Protein AF-A0A2H6N9U0-F1 (afdb_monomer_lite)

pLDDT: mean 82.82, std 7.16, range [56.62, 90.56]

Sequence (110 aa):
ALSTVTHALVTSRLDCCNALYMGLPLKSVRRLQLVQNAAPRAIMGVPRYTHVSPILRELHWLPVGLQTQFKVLVVTFKALHGLGSGYLQDRILPHSSQRPVRSHRLGLLQ

Secondary structure (DSSP, 8-state):
-HHHHHIIIIIHHHHHHTTTTTT--HHHHHHHHHHHHHHHHHHHT--TTS-HHHHHHHTTPPPHHHHHHHHHHHHHHHHHTT-S-HHHHHH------SSPPHHHHTT---

Radius of gyration: 19.27 Å; chains: 1; bounding box: 48×31×42 Å

Structure (mmCIF, N/CA/C/O backbone):
data_AF-A0A2H6N9U0-F1
#
_entry.id   AF-A0A2H6N9U0-F1
#
loop_
_atom_site.group_PDB
_atom_site.id
_atom_site.type_symbol
_atom_site.label_atom_id
_atom_site.label_alt_id
_atom_site.label_comp_id
_atom_site.label_asym_id
_atom_site.label_entity_id
_atom_site.label_seq_id
_atom_site.pdbx_PDB_ins_code
_atom_site.Cartn_x
_atom_site.Cartn_y
_atom_site.Cartn_z
_atom_site.occupancy
_atom_site.B_iso_or_equiv
_atom_site.auth_seq_id
_atom_site.auth_comp_id
_atom_site.auth_asym_id
_atom_site.auth_atom_id
_atom_site.pdbx_PDB_model_num
ATOM 1 N N . ALA A 1 1 ? -13.611 -16.349 13.450 1.00 64.00 1 ALA A N 1
ATOM 2 C CA . ALA A 1 1 ? -14.681 -16.016 12.484 1.00 64.00 1 ALA A CA 1
ATOM 3 C C . ALA A 1 1 ? -14.543 -14.589 11.943 1.00 64.00 1 ALA A C 1
ATOM 5 O O . ALA A 1 1 ? -14.269 -14.434 10.761 1.00 64.00 1 ALA A O 1
ATOM 6 N N . LEU A 1 2 ? -14.655 -13.547 12.781 1.00 71.12 2 LEU A N 1
ATOM 7 C CA . LEU A 1 2 ? -14.598 -12.138 12.343 1.00 71.12 2 LEU A CA 1
ATOM 8 C C . LEU A 1 2 ? -13.293 -11.745 11.632 1.00 71.12 2 LEU A C 1
ATOM 10 O O . LEU A 1 2 ? -13.356 -11.118 10.577 1.00 71.12 2 LEU A O 1
ATOM 14 N N . SER A 1 3 ? -12.134 -12.164 12.153 1.00 72.75 3 SER A N 1
ATOM 15 C CA . SER A 1 3 ? -10.824 -11.950 11.507 1.00 72.75 3 SER A CA 1
ATOM 16 C C . SER A 1 3 ? -10.751 -12.607 10.120 1.00 72.75 3 SER A C 1
ATOM 18 O O . SER A 1 3 ? -10.395 -11.972 9.135 1.00 72.75 3 SER A O 1
ATOM 20 N N . THR A 1 4 ? -11.204 -13.855 9.996 1.00 74.56 4 THR A N 1
ATOM 21 C CA . THR A 1 4 ? -11.199 -14.602 8.730 1.00 74.56 4 THR A CA 1
ATOM 22 C C . THR A 1 4 ? -12.077 -13.938 7.665 1.00 74.56 4 THR A C 1
ATOM 24 O O . THR A 1 4 ? -11.677 -13.815 6.511 1.00 74.56 4 THR A O 1
ATOM 27 N N . VAL A 1 5 ? -13.258 -13.455 8.059 1.00 76.62 5 VAL A N 1
ATOM 28 C CA . VAL A 1 5 ? -14.211 -12.779 7.164 1.00 76.62 5 VAL A CA 1
ATOM 29 C C . VAL A 1 5 ? -13.714 -11.391 6.754 1.00 76.62 5 VAL A C 1
ATOM 31 O O . VAL A 1 5 ? -13.806 -11.023 5.584 1.00 76.62 5 VAL A O 1
ATOM 34 N N . THR A 1 6 ? -13.142 -10.624 7.685 1.00 77.50 6 THR A N 1
ATOM 35 C CA . THR A 1 6 ? -12.539 -9.316 7.371 1.00 77.50 6 THR A CA 1
ATOM 36 C C . THR A 1 6 ? -11.318 -9.463 6.473 1.00 77.50 6 THR A C 1
ATOM 38 O O . THR A 1 6 ? -11.176 -8.691 5.528 1.00 77.50 6 THR A O 1
ATOM 41 N N . HIS A 1 7 ? -10.492 -10.487 6.678 1.00 78.19 7 HIS A N 1
ATOM 42 C CA . HIS A 1 7 ? -9.412 -10.809 5.752 1.00 78.19 7 HIS A CA 1
ATOM 43 C C . HIS A 1 7 ? -9.935 -11.192 4.356 1.00 78.19 7 HIS A C 1
ATOM 45 O O . HIS A 1 7 ? -9.502 -10.632 3.348 1.00 78.19 7 HIS A O 1
ATOM 51 N N . ALA A 1 8 ? -10.924 -12.083 4.269 1.00 73.75 8 ALA A N 1
ATOM 52 C CA . ALA A 1 8 ? -11.480 -12.516 2.987 1.00 73.75 8 ALA A CA 1
ATOM 53 C C . ALA A 1 8 ? -12.177 -11.385 2.205 1.00 73.75 8 ALA A C 1
ATOM 55 O O . ALA A 1 8 ? -12.119 -11.355 0.980 1.00 73.75 8 ALA A O 1
ATOM 56 N N . LEU A 1 9 ? -12.832 -10.441 2.887 1.00 74.00 9 LEU A N 1
ATOM 57 C CA . LEU A 1 9 ? -13.603 -9.382 2.228 1.00 74.00 9 LEU A CA 1
ATOM 58 C C . LEU A 1 9 ? -12.821 -8.084 2.035 1.00 74.00 9 LEU A C 1
ATOM 60 O O . LEU A 1 9 ? -12.942 -7.453 0.986 1.00 74.00 9 LEU A O 1
ATOM 64 N N . VAL A 1 10 ? -12.050 -7.665 3.040 1.00 76.69 10 VAL A N 1
ATOM 65 C CA . VAL A 1 10 ? -11.378 -6.361 3.051 1.00 76.69 10 VAL A CA 1
ATOM 66 C C . VAL A 1 10 ? -9.945 -6.503 2.573 1.00 76.69 10 VAL A C 1
ATOM 68 O O . VAL A 1 10 ? -9.587 -5.868 1.584 1.00 76.69 10 VAL A O 1
ATOM 71 N N . THR A 1 11 ? -9.130 -7.347 3.216 1.00 77.06 11 THR A N 1
ATOM 72 C CA . THR A 1 11 ? -7.712 -7.444 2.834 1.00 77.06 11 THR A CA 1
ATOM 73 C C . THR A 1 11 ? -7.558 -8.083 1.461 1.00 77.06 11 THR A C 1
ATOM 75 O O . THR A 1 11 ? -6.885 -7.505 0.628 1.00 77.06 11 THR A O 1
ATOM 78 N N . SER A 1 12 ? -8.279 -9.166 1.148 1.00 78.94 12 SER A N 1
ATOM 79 C CA . SER A 1 12 ? -8.207 -9.811 -0.175 1.00 78.94 12 SER A CA 1
ATOM 80 C C . SER A 1 12 ? -8.556 -8.866 -1.334 1.00 78.94 12 SER A C 1
ATOM 82 O O . SER A 1 12 ? -7.840 -8.820 -2.335 1.00 78.94 12 SER A O 1
ATOM 84 N N . ARG A 1 13 ? -9.623 -8.062 -1.204 1.00 76.62 13 ARG A N 1
ATOM 85 C CA . ARG A 1 13 ? -10.024 -7.108 -2.253 1.00 76.62 13 ARG A CA 1
ATOM 86 C C . ARG A 1 13 ? -9.066 -5.930 -2.362 1.00 76.62 13 ARG A C 1
ATOM 88 O O . ARG A 1 13 ? -8.755 -5.521 -3.479 1.00 76.62 13 ARG A O 1
ATOM 95 N N . LEU A 1 14 ? -8.595 -5.407 -1.227 1.00 77.38 14 LEU A N 1
ATOM 96 C CA . LEU A 1 14 ? -7.552 -4.383 -1.224 1.00 77.38 14 LEU A CA 1
ATOM 97 C C . LEU A 1 14 ? -6.289 -4.933 -1.899 1.00 77.38 14 LEU A C 1
ATOM 99 O O . LEU A 1 14 ? -5.795 -4.339 -2.849 1.00 77.38 14 LEU A O 1
ATOM 103 N N . ASP A 1 15 ? -5.856 -6.133 -1.522 1.00 75.12 15 ASP A N 1
ATOM 104 C CA . ASP A 1 15 ? -4.674 -6.791 -2.062 1.00 75.12 15 ASP A CA 1
ATOM 105 C C . ASP A 1 15 ? -4.770 -7.096 -3.553 1.00 75.12 15 ASP A C 1
ATOM 107 O O . ASP A 1 15 ? -3.787 -6.897 -4.272 1.00 75.12 15 ASP A O 1
ATOM 111 N N . CYS A 1 16 ? -5.922 -7.547 -4.043 1.00 73.50 16 CYS A N 1
ATOM 112 C CA . CYS A 1 16 ? -6.132 -7.805 -5.466 1.00 73.50 16 CYS A CA 1
ATOM 113 C C . CYS A 1 16 ? -5.963 -6.527 -6.300 1.00 73.50 16 CYS A C 1
ATOM 115 O O . CYS A 1 16 ? -5.347 -6.547 -7.365 1.00 73.50 16 CYS A O 1
ATOM 117 N N . CYS A 1 17 ? -6.468 -5.403 -5.796 1.00 74.31 17 CYS A N 1
ATOM 118 C CA . CYS A 1 17 ? -6.464 -4.130 -6.505 1.00 74.31 17 CYS A CA 1
ATOM 119 C C . CYS A 1 17 ? -5.252 -3.246 -6.177 1.00 74.31 17 CYS A C 1
ATOM 121 O O . CYS A 1 17 ? -5.113 -2.184 -6.775 1.00 74.31 17 CYS A O 1
ATOM 123 N N . ASN A 1 18 ? -4.354 -3.667 -5.279 1.00 75.50 18 ASN A N 1
ATOM 124 C CA . ASN A 1 18 ? -3.225 -2.852 -4.815 1.00 75.50 18 ASN A CA 1
ATOM 125 C C . ASN A 1 18 ? -2.352 -2.307 -5.961 1.00 75.50 18 ASN A C 1
ATOM 127 O O . ASN A 1 18 ? -1.910 -1.169 -5.884 1.00 75.50 18 ASN A O 1
ATOM 131 N N . ALA A 1 19 ? -2.153 -3.048 -7.058 1.00 71.25 19 ALA A N 1
ATOM 132 C CA . ALA A 1 19 ? -1.446 -2.522 -8.235 1.00 71.25 19 ALA A CA 1
ATOM 133 C C . ALA A 1 19 ? -2.232 -1.417 -8.974 1.00 71.25 19 ALA A C 1
ATOM 135 O O . ALA A 1 19 ? -1.638 -0.452 -9.445 1.00 71.25 19 ALA A O 1
ATOM 136 N N . LEU A 1 20 ? -3.564 -1.519 -9.026 1.00 76.81 20 LEU A N 1
ATOM 137 C CA . LEU A 1 20 ? -4.456 -0.528 -9.647 1.00 76.81 20 LEU A CA 1
ATOM 138 C C . LEU A 1 20 ? -4.587 0.751 -8.813 1.00 76.81 20 LEU A C 1
ATOM 140 O O . LEU A 1 20 ? -4.994 1.790 -9.324 1.00 76.81 20 LEU A O 1
ATOM 144 N N . TYR A 1 21 ? -4.270 0.684 -7.520 1.00 79.44 21 TYR A N 1
ATOM 145 C CA . TYR A 1 21 ? -4.292 1.849 -6.639 1.00 79.44 21 TYR A CA 1
ATOM 146 C C . TYR A 1 21 ? -3.075 2.758 -6.808 1.00 79.44 21 TYR A C 1
ATOM 148 O O . TYR A 1 21 ? -3.075 3.887 -6.307 1.00 79.44 21 TYR A O 1
ATOM 156 N N . MET A 1 22 ? -2.052 2.298 -7.530 1.00 77.81 22 MET A N 1
ATOM 157 C CA . MET A 1 22 ? -0.892 3.115 -7.837 1.00 77.81 22 MET A CA 1
ATOM 158 C C . MET A 1 22 ? -1.306 4.298 -8.726 1.00 77.81 22 MET A C 1
ATOM 160 O O . MET A 1 22 ? -1.902 4.122 -9.783 1.00 77.81 22 MET A O 1
ATOM 164 N N . GLY A 1 23 ? -1.007 5.518 -8.276 1.00 81.25 23 GLY A N 1
ATOM 165 C CA . GLY A 1 23 ? -1.354 6.746 -9.001 1.00 81.25 23 GLY A CA 1
ATOM 166 C C . GLY A 1 23 ? -2.761 7.288 -8.728 1.00 81.25 23 GLY A C 1
ATOM 167 O O . GLY A 1 23 ? -3.134 8.308 -9.303 1.00 81.25 23 GLY A O 1
ATOM 168 N N . LEU A 1 24 ? -3.542 6.672 -7.831 1.00 85.25 24 LEU A N 1
ATOM 169 C CA . LEU A 1 24 ? -4.829 7.240 -7.429 1.00 85.25 24 LEU A CA 1
ATOM 170 C C . LEU A 1 24 ? -4.665 8.582 -6.694 1.00 85.25 24 LEU A C 1
ATOM 172 O O . LEU A 1 24 ? -3.724 8.759 -5.915 1.00 85.25 24 LEU A O 1
ATOM 176 N N . PRO A 1 25 ? -5.631 9.509 -6.841 1.00 88.19 25 PRO A N 1
ATOM 177 C CA . PRO A 1 25 ? -5.629 10.745 -6.075 1.00 88.19 25 PRO A CA 1
ATOM 178 C C . PRO A 1 25 ? -5.713 10.449 -4.572 1.00 88.19 25 PRO A C 1
ATOM 180 O O . PRO A 1 25 ? -6.432 9.544 -4.133 1.00 88.19 25 PRO A O 1
ATOM 183 N N . LEU A 1 26 ? -5.041 11.275 -3.764 1.00 86.50 26 LEU A N 1
ATOM 184 C CA . LEU A 1 26 ? -4.958 11.126 -2.302 1.00 86.50 26 LEU A CA 1
ATOM 185 C C . LEU A 1 26 ? -6.332 10.980 -1.631 1.00 86.50 26 LEU A C 1
ATOM 187 O O . LEU A 1 26 ? -6.481 10.254 -0.649 1.00 86.50 26 LEU A O 1
ATOM 191 N N . LYS A 1 27 ? -7.361 11.632 -2.184 1.00 89.25 27 LYS A N 1
ATOM 192 C C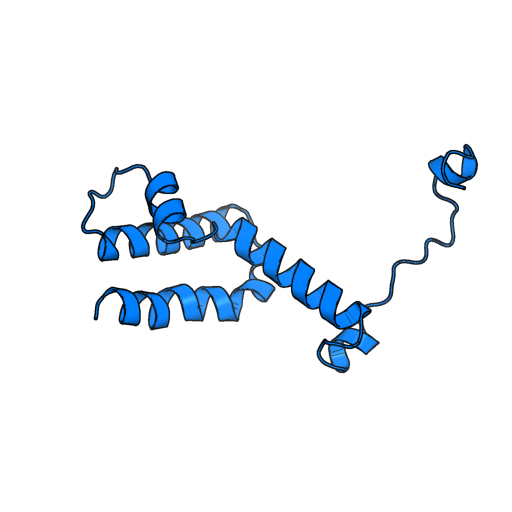A . LYS A 1 27 ? -8.746 11.520 -1.711 1.00 89.25 27 LYS A CA 1
ATOM 193 C C . LYS A 1 27 ? -9.268 10.080 -1.786 1.00 89.25 27 LYS A C 1
ATOM 195 O O . LYS A 1 27 ? -9.911 9.627 -0.843 1.00 89.25 27 LYS A O 1
ATOM 200 N N . SER A 1 28 ? -8.979 9.358 -2.867 1.00 87.62 28 SER A N 1
ATOM 201 C CA . SER A 1 28 ? -9.387 7.959 -3.043 1.00 87.62 28 SER A CA 1
ATOM 202 C C . SER A 1 28 ? -8.607 7.035 -2.113 1.00 87.62 28 SER A C 1
ATOM 204 O O . SER A 1 28 ? -9.213 6.220 -1.420 1.00 87.62 28 SER A O 1
ATOM 206 N N . VAL A 1 29 ? -7.289 7.236 -2.001 1.00 87.50 29 VAL A N 1
ATOM 207 C CA . VAL A 1 29 ? -6.436 6.480 -1.067 1.00 87.50 29 VAL A CA 1
ATOM 208 C C . VAL A 1 29 ? -6.914 6.662 0.375 1.00 87.50 29 VAL A C 1
ATOM 210 O O . VAL A 1 29 ? -7.023 5.696 1.125 1.00 87.50 29 VAL A O 1
ATOM 213 N N . ARG A 1 30 ? -7.307 7.883 0.758 1.00 89.31 30 ARG A N 1
ATOM 214 C CA . ARG A 1 30 ? -7.863 8.162 2.088 1.00 89.31 30 ARG A CA 1
ATOM 215 C C . ARG A 1 30 ? -9.165 7.401 2.348 1.00 89.31 30 ARG A C 1
ATOM 217 O O . ARG A 1 30 ? -9.365 6.931 3.464 1.00 89.31 30 ARG A O 1
ATOM 224 N N . ARG A 1 31 ? -10.041 7.244 1.347 1.00 90.19 31 ARG A N 1
ATOM 225 C CA . ARG A 1 31 ? -11.270 6.436 1.488 1.00 90.19 31 ARG A CA 1
ATOM 226 C C . ARG A 1 31 ? -10.940 4.961 1.709 1.00 90.19 31 ARG A C 1
ATOM 228 O O . ARG A 1 31 ? -11.528 4.352 2.597 1.00 90.19 31 ARG A O 1
ATOM 235 N N . LEU A 1 32 ? -9.970 4.419 0.974 1.00 89.06 32 LEU A N 1
ATOM 236 C CA . LEU A 1 32 ? -9.495 3.046 1.175 1.00 89.06 32 LEU A CA 1
ATOM 237 C C . LEU A 1 32 ? -8.882 2.867 2.569 1.00 89.06 32 LEU A C 1
ATOM 239 O O . LEU A 1 32 ? -9.192 1.897 3.254 1.00 89.06 32 LEU A O 1
ATOM 243 N N . GLN A 1 33 ? -8.100 3.843 3.038 1.00 90.06 33 GLN A N 1
ATOM 244 C CA . GLN A 1 33 ? -7.541 3.823 4.389 1.00 90.06 33 GLN A CA 1
ATOM 245 C C . GLN A 1 33 ? -8.633 3.827 5.462 1.00 90.06 33 GLN A C 1
ATOM 247 O O . GLN A 1 33 ? -8.484 3.158 6.476 1.00 90.06 33 GLN A O 1
ATOM 252 N N . LEU A 1 34 ? -9.744 4.541 5.259 1.00 90.31 34 LEU A N 1
ATOM 253 C CA . LEU A 1 34 ? -10.870 4.509 6.198 1.00 90.31 34 LEU A CA 1
ATOM 254 C C . LEU A 1 34 ? -11.518 3.122 6.273 1.00 90.31 34 LEU A C 1
ATOM 256 O O . LEU A 1 34 ? -11.812 2.660 7.374 1.00 90.31 34 LEU A O 1
ATOM 260 N N . VAL A 1 35 ? -11.702 2.456 5.129 1.00 88.75 35 VAL A N 1
ATOM 261 C CA . VAL A 1 35 ? -12.218 1.078 5.075 1.00 88.75 35 VAL A CA 1
ATOM 262 C C . VAL A 1 35 ? -11.255 0.127 5.780 1.00 88.75 35 VAL A C 1
ATOM 264 O O . VAL A 1 35 ? -11.677 -0.647 6.638 1.00 88.75 35 VAL A O 1
ATOM 267 N N . GLN A 1 36 ? -9.955 0.237 5.493 1.00 88.62 36 GLN A N 1
ATOM 268 C CA . GLN A 1 36 ? -8.947 -0.574 6.164 1.00 88.62 36 GLN A CA 1
ATOM 269 C C . GLN A 1 36 ? -8.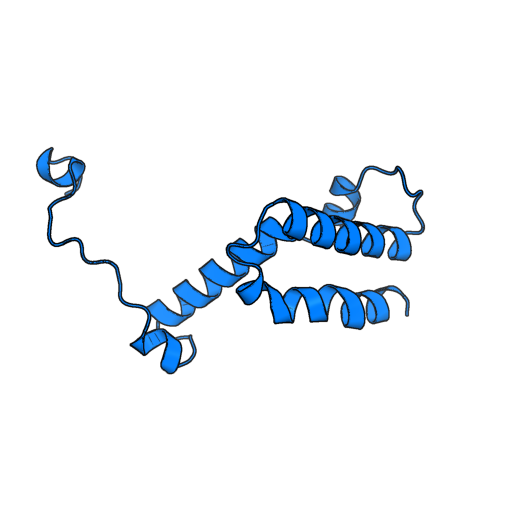925 -0.300 7.668 1.00 88.62 36 GLN A C 1
ATOM 271 O O . GLN A 1 36 ? -8.883 -1.243 8.434 1.00 88.62 36 GLN A O 1
ATOM 276 N N . ASN A 1 37 ? -9.013 0.953 8.113 1.00 89.81 37 ASN A N 1
ATOM 277 C CA . ASN A 1 37 ? -9.011 1.317 9.532 1.00 89.81 37 ASN A CA 1
ATOM 278 C C . ASN A 1 37 ? -10.236 0.790 10.292 1.00 89.81 37 ASN A C 1
ATOM 280 O O . ASN A 1 37 ? -10.168 0.602 11.505 1.00 89.81 37 ASN A O 1
ATOM 284 N N . ALA A 1 38 ? -11.364 0.578 9.611 1.00 88.81 38 ALA A N 1
ATOM 285 C CA . ALA A 1 38 ? -12.570 0.034 10.226 1.00 88.81 38 ALA A CA 1
ATOM 286 C C . ALA A 1 38 ? -12.448 -1.468 10.526 1.00 88.81 38 ALA A C 1
ATOM 288 O O . ALA A 1 38 ? -12.994 -1.929 11.526 1.00 88.81 38 ALA A O 1
ATOM 289 N N . ALA A 1 39 ? -11.707 -2.224 9.711 1.00 88.31 39 ALA A N 1
ATOM 290 C CA . ALA A 1 39 ? -11.599 -3.674 9.866 1.00 88.31 39 ALA A CA 1
ATOM 291 C C . ALA A 1 39 ? -10.891 -4.106 11.172 1.00 88.31 39 ALA A C 1
ATOM 293 O O . ALA A 1 39 ? -11.516 -4.825 11.948 1.00 88.31 39 ALA A O 1
ATOM 294 N N . PRO A 1 40 ? -9.678 -3.628 11.518 1.00 88.06 40 PRO A N 1
ATOM 295 C CA . PRO A 1 40 ? -9.026 -3.938 12.786 1.00 88.06 40 PRO A CA 1
ATOM 296 C C . PRO A 1 40 ? -9.844 -3.482 13.986 1.00 88.06 40 PRO A C 1
ATOM 298 O O . PRO A 1 40 ? -9.855 -4.151 15.011 1.00 88.06 40 PRO A O 1
ATOM 301 N N . ARG A 1 41 ? -10.576 -2.36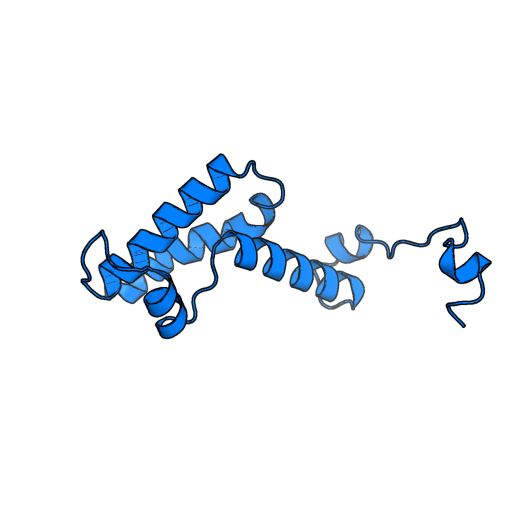7 13.857 1.00 89.62 41 ARG A N 1
ATOM 302 C CA . ARG A 1 41 ? -11.470 -1.893 14.918 1.00 89.62 41 ARG A CA 1
ATOM 303 C C . ARG A 1 41 ? -12.621 -2.858 15.167 1.00 89.62 41 ARG A C 1
ATOM 305 O O . ARG A 1 41 ? -12.935 -3.120 16.320 1.00 89.62 41 ARG A O 1
ATOM 312 N N . ALA A 1 42 ? -13.206 -3.407 14.104 1.00 87.19 42 ALA A N 1
ATOM 313 C CA . ALA A 1 42 ? -14.237 -4.431 14.208 1.00 87.19 42 ALA A CA 1
ATOM 314 C C . ALA A 1 42 ? -13.688 -5.757 14.764 1.00 87.19 42 ALA A C 1
ATOM 316 O O . ALA A 1 42 ? -14.381 -6.421 15.525 1.00 87.19 42 ALA A O 1
ATOM 317 N N . ILE A 1 43 ? -12.447 -6.125 14.421 1.00 86.69 43 ILE A N 1
ATOM 318 C CA . ILE A 1 43 ? -11.784 -7.329 14.949 1.00 86.69 43 ILE A CA 1
ATOM 319 C C . ILE A 1 43 ? -11.493 -7.184 16.450 1.00 86.69 43 ILE A C 1
ATOM 321 O O . ILE A 1 43 ? -11.774 -8.102 17.211 1.00 86.69 43 ILE A O 1
ATOM 325 N N . MET A 1 44 ? -10.949 -6.037 16.867 1.00 85.69 44 MET A N 1
ATOM 326 C CA . MET A 1 44 ? -10.522 -5.774 18.248 1.00 85.69 44 MET A CA 1
ATOM 327 C C . MET A 1 44 ? -11.647 -5.237 19.146 1.00 85.69 44 MET A C 1
ATOM 329 O O . MET A 1 44 ? -11.436 -5.047 20.339 1.00 85.69 44 MET A O 1
ATOM 333 N N . GLY A 1 45 ? -12.825 -4.941 18.588 1.00 87.94 45 GLY A N 1
ATOM 334 C CA . GLY A 1 45 ? -13.963 -4.399 19.336 1.00 87.94 45 GLY A CA 1
ATOM 335 C C . GLY A 1 45 ? -13.711 -3.018 19.955 1.00 87.94 45 GLY A C 1
ATOM 336 O O . GLY A 1 45 ? -14.307 -2.685 20.975 1.00 87.94 45 GLY A O 1
ATOM 337 N N . VAL A 1 46 ? -12.817 -2.211 19.376 1.00 88.44 46 VAL A N 1
ATOM 338 C CA . VAL A 1 46 ? -12.429 -0.914 19.955 1.00 88.44 46 VAL A CA 1
ATOM 339 C C . VAL A 1 46 ? -13.328 0.243 19.488 1.00 88.44 46 VAL A C 1
ATOM 341 O O . VAL A 1 46 ? -13.866 0.208 18.375 1.00 88.44 46 VAL A O 1
ATOM 344 N N . PRO A 1 47 ? -13.443 1.328 20.280 1.00 89.00 47 PRO A N 1
ATOM 345 C CA . PRO A 1 47 ? -14.192 2.519 19.892 1.00 89.00 47 PRO A CA 1
ATOM 346 C C . PRO A 1 47 ? -13.756 3.131 18.550 1.00 89.00 47 PRO A C 1
ATOM 348 O O . PRO A 1 47 ? -12.592 3.095 18.145 1.00 89.00 47 PRO A O 1
ATOM 351 N N . ARG A 1 48 ? -14.696 3.797 17.867 1.00 82.56 48 ARG A N 1
ATOM 352 C CA . ARG A 1 48 ? -14.465 4.435 16.556 1.00 82.56 48 ARG A CA 1
ATOM 353 C C . ARG A 1 48 ? -13.344 5.481 16.571 1.00 82.56 48 ARG A C 1
ATOM 355 O O . ARG A 1 48 ? -12.676 5.672 15.553 1.00 82.56 48 ARG A O 1
ATOM 362 N N . TYR A 1 49 ? -13.163 6.168 17.694 1.00 85.19 49 TYR A N 1
ATOM 363 C CA . TYR A 1 49 ? -12.200 7.262 17.849 1.00 85.19 49 TYR A CA 1
ATOM 364 C C . TYR A 1 49 ? -10.832 6.798 18.353 1.00 85.19 49 TYR A C 1
ATOM 366 O O . TYR A 1 49 ? -9.921 7.612 18.474 1.00 85.19 49 TYR A O 1
ATOM 374 N N . THR A 1 50 ? -10.655 5.497 18.595 1.00 88.50 50 THR A N 1
ATOM 375 C CA . THR A 1 50 ? -9.374 4.945 19.029 1.00 88.50 50 THR A CA 1
ATOM 376 C C . THR A 1 50 ? -8.308 5.152 17.959 1.00 88.50 50 THR A C 1
ATOM 378 O O . THR A 1 50 ? -8.557 4.987 16.753 1.00 88.50 50 THR A O 1
ATOM 381 N N . HIS A 1 51 ? -7.106 5.508 18.407 1.00 89.88 51 HIS A N 1
ATOM 382 C CA . HIS A 1 51 ? -5.955 5.684 17.537 1.00 89.88 51 HIS A CA 1
ATOM 383 C C . HIS A 1 51 ? -5.644 4.367 16.812 1.00 89.88 51 HIS A C 1
ATOM 385 O O . HIS A 1 51 ? -5.480 3.323 17.436 1.00 89.88 51 HIS A O 1
ATOM 391 N N . VAL A 1 52 ? -5.612 4.405 15.478 1.00 88.38 52 VAL A N 1
ATOM 392 C CA . VAL A 1 52 ? -5.562 3.187 14.652 1.00 88.38 52 VAL A CA 1
ATOM 393 C C . VAL A 1 52 ? -4.147 2.638 14.466 1.00 88.38 52 VAL A C 1
ATOM 395 O O . VAL A 1 52 ? -3.976 1.441 14.272 1.00 88.38 52 VAL A O 1
ATOM 398 N N . SER A 1 53 ? -3.124 3.488 14.566 1.00 88.69 53 SER A N 1
ATOM 399 C CA . SER A 1 53 ? -1.721 3.106 14.372 1.00 88.69 53 SER A CA 1
ATOM 400 C C . SER A 1 53 ? -1.222 1.987 15.305 1.00 88.69 53 SER A C 1
ATOM 402 O O . SER A 1 53 ? -0.582 1.072 14.790 1.00 88.69 53 SER A O 1
ATOM 404 N N . PRO A 1 54 ? -1.495 1.983 16.631 1.00 90.44 54 PRO A N 1
ATOM 405 C CA . PRO A 1 54 ? -1.086 0.874 17.500 1.00 90.44 54 PRO A CA 1
ATOM 406 C C . PRO A 1 54 ? -1.790 -0.432 17.124 1.00 90.44 54 PRO A C 1
ATOM 408 O O . PRO A 1 54 ? -1.152 -1.475 17.079 1.00 90.44 54 PRO A O 1
ATOM 411 N N . ILE A 1 55 ? -3.065 -0.354 16.740 1.00 89.88 55 ILE A N 1
ATOM 412 C CA . ILE A 1 55 ? -3.863 -1.513 16.331 1.00 89.88 55 ILE A CA 1
ATOM 413 C C . ILE A 1 55 ? -3.293 -2.127 15.048 1.00 89.88 55 ILE A C 1
ATOM 415 O O . ILE A 1 55 ? -3.094 -3.332 14.958 1.00 89.88 55 ILE A O 1
ATOM 419 N N . LEU A 1 56 ? -2.984 -1.295 14.049 1.00 87.44 56 LEU A N 1
ATOM 420 C CA . LEU A 1 56 ? -2.346 -1.757 12.816 1.00 87.44 56 LEU A CA 1
ATOM 421 C C . LEU A 1 56 ? -0.993 -2.417 13.094 1.00 87.44 56 LEU A C 1
ATOM 423 O O . LEU A 1 56 ? -0.672 -3.419 12.464 1.00 87.44 56 LEU A O 1
ATOM 427 N N . ARG A 1 57 ? -0.220 -1.892 14.053 1.00 88.19 57 ARG A N 1
ATOM 428 C CA . ARG A 1 57 ? 1.065 -2.474 14.449 1.00 88.19 57 ARG A CA 1
ATOM 429 C C . ARG A 1 57 ? 0.897 -3.840 15.113 1.00 88.19 57 ARG A C 1
ATOM 431 O O . ARG A 1 57 ? 1.615 -4.757 14.739 1.00 88.19 57 ARG A O 1
ATOM 438 N N . GLU A 1 58 ? -0.049 -3.989 16.038 1.00 88.50 58 GLU A N 1
ATOM 439 C CA . GLU A 1 58 ? -0.352 -5.276 16.685 1.00 88.50 58 GLU A CA 1
ATOM 440 C C . GLU A 1 58 ? -0.816 -6.331 15.674 1.00 88.50 58 GLU A C 1
ATOM 442 O O . GLU A 1 58 ? -0.365 -7.476 15.707 1.00 88.50 58 GLU A O 1
ATOM 447 N N . LEU A 1 59 ? -1.657 -5.935 14.713 1.00 86.44 59 LEU A N 1
ATOM 448 C CA . LEU A 1 59 ? -2.105 -6.824 13.640 1.00 86.44 59 LEU A CA 1
ATOM 449 C C . LEU A 1 59 ? -1.068 -7.016 12.521 1.00 86.44 59 LEU A C 1
ATOM 451 O O . LEU A 1 59 ? -1.304 -7.823 11.626 1.00 86.44 59 LEU A O 1
ATOM 455 N N . HIS A 1 60 ? 0.069 -6.313 12.554 1.00 87.12 60 HIS A N 1
ATOM 456 C CA . HIS A 1 60 ? 1.084 -6.296 11.491 1.00 87.12 60 HIS A CA 1
ATOM 457 C C . HIS A 1 60 ? 0.552 -5.823 10.121 1.00 87.12 60 HIS A C 1
ATOM 459 O O . HIS A 1 60 ? 1.029 -6.238 9.064 1.00 87.12 60 HIS A O 1
ATOM 465 N N . TRP A 1 61 ? -0.449 -4.941 10.110 1.00 88.69 61 TRP A N 1
ATOM 466 C CA . TRP A 1 61 ? -1.046 -4.400 8.888 1.00 88.69 61 TRP A CA 1
ATOM 467 C C . TRP A 1 61 ? -0.383 -3.081 8.486 1.00 88.69 61 TRP A C 1
ATOM 469 O O . TRP A 1 61 ? -0.355 -2.119 9.251 1.00 88.69 61 TRP A O 1
ATOM 479 N N . LEU A 1 62 ? 0.085 -2.989 7.240 1.00 87.50 62 LEU A N 1
ATOM 480 C CA . LEU A 1 62 ? 0.560 -1.721 6.676 1.00 87.50 62 LEU A CA 1
ATOM 481 C C . LEU A 1 62 ? -0.619 -0.826 6.246 1.00 87.50 62 LEU A C 1
ATOM 483 O O . LEU A 1 62 ? -1.611 -1.352 5.750 1.00 87.50 62 LEU A O 1
ATOM 487 N N . PRO A 1 63 ? -0.514 0.509 6.334 1.00 88.75 63 PRO A N 1
ATOM 488 C CA . PRO A 1 63 ? -1.426 1.441 5.663 1.00 88.75 63 PRO A CA 1
ATOM 489 C C . PRO A 1 63 ? -1.532 1.188 4.146 1.00 88.75 63 PRO A C 1
ATOM 491 O O . PRO A 1 63 ? -0.526 0.867 3.511 1.00 88.75 63 PRO A O 1
ATOM 494 N N . VAL A 1 64 ? -2.709 1.411 3.543 1.00 87.62 64 VAL A N 1
ATOM 495 C CA . VAL A 1 64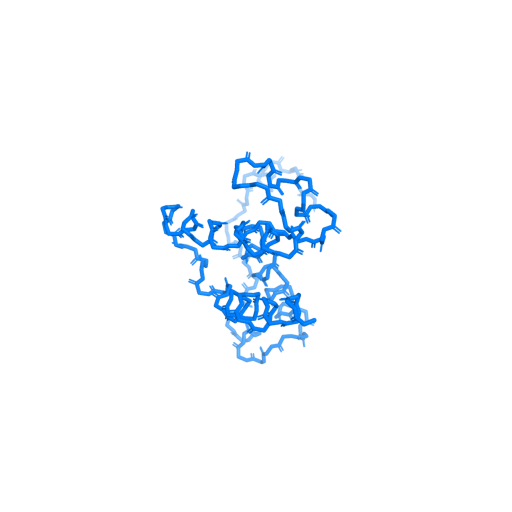 ? -3.006 1.148 2.113 1.00 87.62 64 VAL A CA 1
ATOM 496 C C . VAL A 1 64 ? -1.961 1.760 1.179 1.00 87.62 64 VAL A C 1
ATOM 498 O O . VAL A 1 64 ? -1.512 1.117 0.229 1.00 87.62 64 VAL A O 1
ATOM 501 N N . GLY A 1 65 ? -1.545 3.000 1.455 1.00 85.94 65 GLY A N 1
ATOM 502 C CA . GLY A 1 65 ? -0.541 3.687 0.640 1.00 85.94 65 GLY A CA 1
ATOM 503 C C . GLY A 1 65 ? 0.802 2.954 0.628 1.00 85.94 65 GLY A C 1
ATOM 504 O O . GLY A 1 65 ? 1.394 2.767 -0.432 1.00 85.94 65 GLY A O 1
ATOM 505 N N . LEU A 1 66 ? 1.248 2.474 1.792 1.00 86.88 66 LEU A N 1
ATOM 506 C CA . LEU A 1 66 ? 2.496 1.721 1.916 1.00 86.88 66 LEU A CA 1
ATOM 507 C C . LEU A 1 66 ? 2.375 0.316 1.321 1.00 86.88 66 LEU A C 1
ATOM 509 O O . LEU A 1 66 ? 3.309 -0.135 0.667 1.00 86.88 66 LEU A O 1
ATOM 513 N N . GLN A 1 67 ? 1.225 -0.349 1.471 1.00 86.44 67 GLN A N 1
ATOM 514 C CA . GLN A 1 67 ? 0.978 -1.645 0.826 1.00 86.44 67 GLN A CA 1
ATOM 515 C C . GLN A 1 67 ? 1.062 -1.553 -0.699 1.00 86.44 67 GLN A C 1
ATOM 517 O O . GLN A 1 67 ? 1.689 -2.396 -1.340 1.00 86.44 67 GLN A O 1
ATOM 522 N N . THR A 1 68 ? 0.464 -0.506 -1.273 1.00 86.31 68 THR A N 1
ATOM 523 C CA . THR A 1 68 ? 0.489 -0.250 -2.718 1.00 86.31 68 THR A CA 1
ATOM 524 C C . THR A 1 68 ? 1.924 -0.085 -3.213 1.00 86.31 68 THR A C 1
ATOM 526 O O . THR A 1 68 ? 2.339 -0.773 -4.143 1.00 86.31 68 THR A O 1
ATOM 529 N N . GLN A 1 69 ? 2.706 0.775 -2.550 1.00 87.62 69 GLN A N 1
ATOM 530 C CA . GLN A 1 69 ? 4.115 0.994 -2.887 1.00 87.62 69 GLN A CA 1
ATOM 531 C C . GLN A 1 69 ? 4.922 -0.299 -2.767 1.00 87.62 69 GLN A C 1
ATOM 533 O O . GLN A 1 69 ? 5.541 -0.733 -3.733 1.00 87.62 69 GLN A O 1
ATOM 538 N N . PHE A 1 70 ? 4.855 -0.967 -1.616 1.00 87.62 70 PHE A N 1
ATOM 539 C CA . PHE A 1 70 ? 5.585 -2.206 -1.374 1.00 87.62 70 PHE A CA 1
ATOM 540 C C . PHE A 1 70 ? 5.301 -3.267 -2.446 1.00 87.62 70 PHE A C 1
ATOM 542 O O . PHE A 1 70 ? 6.228 -3.868 -2.986 1.00 87.62 70 PHE A O 1
ATOM 549 N N . LYS A 1 71 ? 4.028 -3.463 -2.812 1.00 86.62 71 LYS A N 1
ATOM 550 C CA . LYS A 1 71 ? 3.642 -4.474 -3.800 1.00 86.62 71 LYS A CA 1
ATOM 551 C C . LYS A 1 71 ? 4.193 -4.166 -5.188 1.00 86.62 71 LYS A C 1
ATOM 553 O O . LYS A 1 71 ? 4.689 -5.076 -5.846 1.00 86.62 71 LYS A O 1
ATOM 558 N N . VAL A 1 72 ? 4.157 -2.901 -5.606 1.00 86.88 72 VAL A N 1
ATOM 559 C CA . VAL A 1 72 ? 4.795 -2.462 -6.853 1.00 86.88 72 VAL A CA 1
ATOM 560 C C . VAL A 1 72 ? 6.286 -2.761 -6.812 1.00 86.88 72 VAL A C 1
ATOM 562 O O . VAL A 1 72 ? 6.785 -3.403 -7.730 1.00 86.88 72 VAL A O 1
ATOM 565 N N . LEU A 1 73 ? 6.992 -2.337 -5.758 1.00 89.06 73 LEU A N 1
ATOM 566 C CA . LEU A 1 73 ? 8.436 -2.549 -5.656 1.00 89.06 73 LEU A CA 1
ATOM 567 C C . LEU A 1 73 ? 8.792 -4.037 -5.755 1.00 89.06 73 LEU A C 1
ATOM 569 O O . LEU A 1 73 ? 9.696 -4.396 -6.503 1.00 89.06 73 LEU A O 1
ATOM 573 N N . VAL A 1 74 ? 8.056 -4.907 -5.060 1.00 89.94 74 VAL A N 1
ATOM 574 C CA . VAL A 1 74 ? 8.284 -6.359 -5.103 1.00 89.94 74 VAL A CA 1
ATOM 575 C C . VAL A 1 74 ? 7.997 -6.938 -6.489 1.00 89.94 74 VAL A C 1
ATOM 577 O O . VAL A 1 74 ? 8.750 -7.792 -6.954 1.00 89.94 74 VAL A O 1
ATOM 580 N N . VAL A 1 75 ? 6.932 -6.499 -7.165 1.00 87.81 75 VAL A N 1
ATOM 581 C CA . VAL A 1 75 ? 6.611 -6.955 -8.529 1.00 87.81 75 VAL A CA 1
ATOM 582 C C . VAL A 1 75 ? 7.691 -6.515 -9.516 1.00 87.81 75 VAL A C 1
ATOM 584 O O . VAL A 1 75 ? 8.170 -7.344 -10.286 1.00 87.81 75 VAL A O 1
ATOM 587 N N . THR A 1 76 ? 8.117 -5.253 -9.456 1.00 89.00 76 THR A N 1
ATOM 588 C CA . THR A 1 76 ? 9.191 -4.713 -10.299 1.00 89.00 76 THR A CA 1
ATOM 589 C C . THR A 1 76 ? 10.507 -5.438 -10.041 1.00 89.00 76 THR A C 1
ATOM 591 O O . THR A 1 76 ? 11.157 -5.870 -10.986 1.00 89.00 76 THR A O 1
ATOM 594 N N . PHE A 1 77 ? 10.872 -5.649 -8.775 1.00 90.56 77 PHE A N 1
ATOM 595 C CA . PHE A 1 77 ? 12.058 -6.417 -8.399 1.00 90.56 77 PHE A CA 1
ATOM 596 C C . PHE A 1 77 ? 12.009 -7.835 -8.979 1.00 90.56 77 PHE A C 1
ATOM 598 O O . PHE A 1 77 ? 12.935 -8.263 -9.661 1.00 90.56 77 PHE A O 1
ATOM 605 N N . LYS A 1 78 ? 10.901 -8.557 -8.782 1.00 90.38 78 LYS A N 1
ATOM 606 C CA . LYS A 1 78 ? 10.746 -9.912 -9.327 1.00 90.38 78 LYS A CA 1
ATOM 607 C C . LYS A 1 78 ? 10.851 -9.934 -10.849 1.00 90.38 78 LYS A C 1
ATOM 609 O O . LYS A 1 78 ? 11.484 -10.836 -11.383 1.00 90.38 78 LYS A O 1
ATOM 614 N N . ALA A 1 79 ? 10.257 -8.960 -11.536 1.00 89.62 79 ALA A N 1
ATOM 615 C CA . ALA A 1 79 ? 10.352 -8.855 -12.988 1.00 89.62 79 ALA A CA 1
ATOM 616 C C . ALA A 1 79 ? 11.800 -8.630 -13.456 1.00 89.62 79 ALA A C 1
ATOM 618 O O . ALA A 1 79 ? 12.258 -9.333 -14.346 1.00 89.62 79 ALA A O 1
ATOM 619 N N . LEU A 1 80 ? 12.545 -7.731 -12.805 1.00 89.06 80 LEU A N 1
ATOM 620 C CA . LEU A 1 80 ? 13.947 -7.454 -13.140 1.00 89.06 80 LEU A CA 1
ATOM 621 C C . LEU A 1 80 ? 14.885 -8.644 -12.874 1.00 89.06 80 LEU A C 1
ATOM 623 O O . LEU A 1 80 ? 15.900 -8.784 -13.547 1.00 89.06 80 LEU A O 1
ATOM 627 N N . HIS A 1 81 ? 14.550 -9.502 -11.907 1.00 89.75 81 HIS A N 1
ATOM 628 C CA . HIS A 1 81 ? 15.356 -10.665 -11.519 1.00 89.75 81 HIS A CA 1
ATOM 629 C C . HIS A 1 81 ? 14.876 -11.997 -12.122 1.00 89.75 81 HIS A C 1
ATOM 631 O O . HIS A 1 81 ? 15.297 -13.058 -11.667 1.00 89.75 81 HIS A O 1
ATOM 637 N N . GLY A 1 82 ? 13.977 -11.980 -13.110 1.00 87.00 82 GLY A N 1
ATOM 638 C CA . GLY A 1 82 ? 13.510 -13.205 -13.773 1.00 87.00 82 GLY A CA 1
ATOM 639 C C . GLY A 1 82 ? 12.539 -14.071 -12.954 1.00 87.00 82 GLY A C 1
ATOM 640 O O . GLY A 1 82 ? 12.163 -15.159 -13.380 1.00 87.00 82 GLY A O 1
ATOM 641 N N . LEU A 1 83 ? 12.098 -13.594 -11.786 1.00 88.00 83 LEU A N 1
ATOM 642 C CA . LEU A 1 83 ? 11.175 -14.284 -10.869 1.00 88.00 83 LEU A CA 1
ATOM 643 C C . LEU A 1 83 ? 9.708 -13.837 -11.045 1.00 88.00 83 LEU A C 1
ATOM 645 O O . LEU A 1 83 ? 8.822 -14.275 -10.308 1.00 88.00 83 LEU A O 1
ATOM 649 N N . GLY A 1 84 ? 9.456 -12.886 -11.948 1.00 83.88 84 GLY A N 1
ATOM 650 C CA . GLY A 1 84 ? 8.141 -12.308 -12.229 1.00 83.88 84 GLY A CA 1
ATOM 651 C C . GLY A 1 84 ? 7.409 -12.998 -13.384 1.00 83.88 84 GLY A C 1
ATOM 652 O O . GLY A 1 84 ? 7.925 -13.919 -14.005 1.00 83.88 84 GLY A O 1
ATOM 653 N N . SER A 1 85 ? 6.208 -12.523 -13.718 1.00 83.12 85 SER A N 1
ATOM 654 C CA . SER A 1 85 ? 5.502 -12.967 -14.932 1.00 83.12 85 SER A CA 1
ATOM 655 C C . SER A 1 85 ? 6.294 -12.577 -16.182 1.00 83.12 85 SER A C 1
ATOM 657 O O . SER A 1 85 ? 6.707 -11.422 -16.270 1.00 83.12 85 SER A O 1
ATOM 659 N N . GLY A 1 86 ? 6.456 -13.495 -17.144 1.00 85.88 86 GLY A N 1
ATOM 660 C CA . GLY A 1 86 ? 7.225 -13.260 -18.378 1.00 85.88 86 GLY A CA 1
ATOM 661 C C . GLY A 1 86 ? 6.821 -11.971 -19.100 1.00 85.88 86 GLY A C 1
ATOM 662 O O . GLY A 1 86 ? 7.674 -11.152 -19.415 1.00 85.88 86 GLY A O 1
ATOM 663 N N . TYR A 1 87 ? 5.515 -11.691 -19.182 1.00 87.88 87 TYR A N 1
ATOM 664 C CA . TYR A 1 87 ? 5.001 -10.438 -19.749 1.00 87.88 87 TYR A CA 1
ATOM 665 C C . TYR A 1 87 ? 5.591 -9.175 -19.095 1.00 87.88 87 TYR A C 1
ATOM 667 O O . TYR A 1 87 ? 5.850 -8.186 -19.773 1.00 87.88 87 TYR A O 1
ATOM 675 N N . LEU A 1 88 ? 5.777 -9.175 -17.772 1.00 84.06 88 LEU A N 1
ATOM 676 C CA . LEU A 1 88 ? 6.351 -8.030 -17.064 1.00 84.06 88 LEU A CA 1
ATOM 677 C C . LEU A 1 88 ? 7.865 -7.951 -17.246 1.00 84.06 88 LEU A C 1
ATOM 679 O O . LEU A 1 88 ? 8.385 -6.843 -17.307 1.00 84.06 88 LEU A O 1
ATOM 683 N N . GLN A 1 89 ? 8.553 -9.089 -17.348 1.00 85.44 89 GLN A N 1
ATOM 684 C CA . GLN A 1 89 ? 9.991 -9.124 -17.631 1.00 85.44 89 GLN A CA 1
ATOM 685 C C . GLN A 1 89 ? 10.282 -8.486 -18.996 1.00 85.44 89 GLN A C 1
ATOM 687 O O . GLN A 1 89 ? 11.154 -7.631 -19.103 1.00 85.44 89 GLN A O 1
ATOM 692 N N . ASP A 1 90 ? 9.464 -8.802 -20.003 1.00 86.69 90 ASP A N 1
ATOM 693 C CA . ASP A 1 90 ? 9.609 -8.267 -21.362 1.00 86.69 90 ASP A CA 1
ATOM 694 C C . ASP A 1 90 ? 9.274 -6.767 -21.464 1.00 86.69 90 ASP A C 1
ATOM 696 O O . ASP A 1 90 ? 9.706 -6.077 -22.389 1.00 86.69 90 ASP A O 1
ATOM 700 N N . ARG A 1 91 ? 8.455 -6.245 -20.540 1.00 84.75 91 ARG A N 1
ATOM 701 C CA . ARG A 1 91 ? 7.969 -4.854 -20.558 1.00 84.75 91 ARG A CA 1
ATOM 702 C C . ARG A 1 91 ? 8.738 -3.918 -19.632 1.00 84.75 91 ARG A C 1
ATOM 704 O O . ARG A 1 91 ? 8.770 -2.716 -19.894 1.00 84.75 91 ARG A O 1
ATOM 711 N N . ILE A 1 92 ? 9.314 -4.427 -18.547 1.00 84.69 92 ILE A N 1
ATOM 712 C CA . ILE A 1 92 ? 10.050 -3.629 -17.566 1.00 84.69 92 ILE A CA 1
ATOM 713 C C . ILE A 1 92 ? 11.527 -3.662 -17.941 1.00 84.69 92 ILE A C 1
ATOM 715 O O . ILE A 1 92 ? 12.249 -4.602 -17.627 1.00 84.69 92 ILE A O 1
ATOM 719 N N . LEU A 1 93 ? 11.980 -2.595 -18.592 1.00 80.44 93 LEU A N 1
ATOM 720 C CA . LEU A 1 93 ? 13.385 -2.417 -18.930 1.00 80.44 93 LEU A CA 1
ATOM 721 C C . LEU A 1 93 ? 14.089 -1.602 -17.838 1.00 80.44 93 LEU A C 1
ATOM 723 O O . LEU A 1 93 ? 13.548 -0.576 -17.403 1.00 80.44 93 LEU A O 1
ATOM 727 N N . PRO A 1 94 ? 15.300 -2.005 -17.406 1.00 79.19 94 PRO A N 1
ATOM 728 C CA . PRO A 1 94 ? 16.147 -1.155 -16.586 1.00 79.19 94 PRO A CA 1
ATOM 729 C C . PRO A 1 94 ? 16.326 0.197 -17.270 1.00 79.19 94 PRO A C 1
ATOM 731 O O . PRO A 1 94 ? 16.621 0.269 -18.465 1.00 79.19 94 PRO A O 1
ATOM 734 N N . HIS A 1 95 ? 16.147 1.279 -16.518 1.00 79.19 95 HIS A N 1
ATOM 735 C CA . HIS A 1 95 ? 16.361 2.606 -17.068 1.00 79.19 95 HIS A CA 1
ATOM 736 C C . HIS A 1 95 ? 17.852 2.809 -17.365 1.00 79.19 95 HIS A C 1
ATOM 738 O O . HIS A 1 95 ? 18.651 3.009 -16.452 1.00 79.19 95 HIS A O 1
ATOM 744 N N . SER A 1 96 ? 18.225 2.781 -18.644 1.00 70.44 96 SER A N 1
ATOM 745 C CA . SER A 1 96 ? 19.549 3.174 -19.117 1.00 70.44 96 SER A CA 1
ATOM 746 C C . SER A 1 96 ? 19.504 4.633 -19.571 1.00 70.44 96 SER A C 1
ATOM 748 O O . SER A 1 96 ? 19.017 4.975 -20.649 1.00 70.44 96 SER A O 1
ATOM 750 N N . SER A 1 97 ? 19.990 5.541 -18.722 1.00 72.50 97 SER A N 1
ATOM 751 C CA . SER A 1 97 ? 20.137 6.938 -19.134 1.00 72.50 97 SER A CA 1
ATOM 752 C C . SER A 1 97 ? 21.272 7.042 -20.150 1.00 72.50 97 SER A C 1
ATOM 754 O O . SER A 1 97 ? 22.433 6.840 -19.805 1.00 72.50 97 SER A O 1
ATOM 756 N N . GLN A 1 98 ? 20.959 7.419 -21.392 1.00 71.81 98 GLN A N 1
ATOM 757 C CA . GLN A 1 98 ? 21.987 7.729 -22.397 1.00 71.81 98 GLN A CA 1
ATOM 758 C C . GLN A 1 98 ? 22.755 9.021 -22.087 1.00 71.81 98 GLN A C 1
ATOM 760 O O . GLN A 1 98 ? 23.806 9.280 -22.668 1.00 71.81 98 GLN A O 1
ATOM 765 N N . ARG A 1 99 ? 22.240 9.855 -21.175 1.00 75.81 99 ARG A N 1
ATOM 766 C CA . ARG A 1 99 ? 22.934 11.060 -20.715 1.00 75.81 99 ARG A CA 1
ATOM 767 C C . ARG A 1 99 ? 23.618 10.761 -19.382 1.00 75.81 99 ARG A C 1
ATOM 769 O O . ARG A 1 99 ? 22.937 10.296 -18.464 1.00 75.81 99 ARG A O 1
ATOM 776 N N . PRO A 1 100 ? 24.919 11.060 -19.228 1.00 72.12 100 PRO A N 1
ATOM 777 C CA . PRO A 1 100 ? 25.585 10.887 -17.949 1.00 72.12 100 PRO A CA 1
ATOM 778 C C . PRO A 1 100 ? 24.902 11.777 -16.909 1.00 72.12 100 PRO A C 1
ATOM 780 O O . PRO A 1 100 ? 24.688 12.975 -17.128 1.00 72.12 100 PRO A O 1
ATOM 783 N N . VAL A 1 101 ? 24.527 11.171 -15.782 1.00 78.38 101 VAL A N 1
ATOM 784 C CA . VAL A 1 101 ? 23.920 11.883 -14.653 1.00 78.38 101 VAL A CA 1
ATOM 785 C C . VAL A 1 101 ? 24.907 12.948 -14.175 1.00 78.38 101 VAL A C 1
ATOM 787 O O . VAL A 1 101 ? 26.121 12.766 -14.272 1.00 78.38 101 VAL A O 1
ATOM 790 N N . ARG A 1 102 ? 24.417 14.080 -13.661 1.00 73.88 102 ARG A N 1
ATOM 791 C CA . ARG A 1 102 ? 25.273 15.197 -13.222 1.00 73.88 102 ARG A CA 1
ATOM 792 C C . ARG A 1 102 ? 26.378 14.744 -12.254 1.00 73.88 102 ARG A C 1
ATOM 794 O O . ARG A 1 102 ? 27.486 15.249 -12.344 1.00 73.88 102 ARG A O 1
ATOM 801 N N . SER A 1 103 ? 26.098 13.755 -11.406 1.00 75.44 103 SER A N 1
ATOM 802 C CA . SER A 1 103 ? 27.053 13.096 -10.504 1.00 75.44 103 SER A CA 1
ATOM 803 C C . SER A 1 103 ? 28.148 12.312 -11.233 1.00 75.44 103 SER A C 1
ATOM 805 O O . SER A 1 103 ? 29.311 12.447 -10.878 1.00 75.44 103 SER A O 1
ATOM 807 N N . HIS A 1 104 ? 27.814 11.567 -12.288 1.00 73.44 104 HIS A N 1
ATOM 808 C CA . HIS A 1 104 ? 28.796 10.898 -13.151 1.00 73.44 104 HIS A CA 1
ATOM 809 C C . HIS A 1 104 ? 29.630 11.915 -13.950 1.00 73.44 104 HIS A C 1
ATOM 811 O O . HIS A 1 104 ? 30.824 11.724 -14.150 1.00 73.44 104 HIS A O 1
ATOM 817 N N . ARG A 1 105 ? 29.036 13.040 -14.377 1.00 68.38 105 ARG A N 1
ATOM 818 C CA . ARG A 1 105 ? 29.791 14.162 -14.975 1.00 68.38 105 ARG A CA 1
ATOM 819 C C . ARG A 1 105 ? 30.739 14.841 -13.984 1.00 68.38 105 ARG A C 1
ATOM 821 O O . ARG A 1 105 ? 31.760 15.368 -14.400 1.00 68.38 105 ARG A O 1
ATOM 828 N N . LEU A 1 106 ? 30.383 14.846 -12.701 1.00 79.44 106 LEU A N 1
ATOM 829 C CA . LEU A 1 106 ? 31.184 15.389 -11.603 1.00 79.44 106 LEU A CA 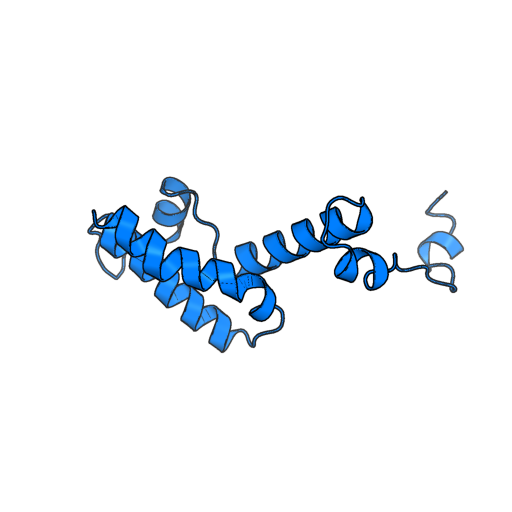1
ATOM 830 C C . LEU A 1 106 ? 32.177 14.364 -11.020 1.00 79.44 106 LEU A C 1
ATOM 832 O O . LEU A 1 106 ? 32.869 14.695 -10.065 1.00 79.44 106 LEU A O 1
ATOM 836 N N . GLY A 1 107 ? 32.243 13.136 -11.554 1.00 75.25 107 GLY A N 1
ATOM 837 C CA . GLY A 1 107 ? 33.138 12.080 -11.060 1.00 75.25 107 GLY A CA 1
ATOM 838 C C . GLY A 1 107 ? 32.778 11.523 -9.676 1.00 75.25 107 GLY A C 1
ATOM 839 O O . GLY A 1 107 ? 33.626 10.941 -9.013 1.00 75.25 107 GLY A O 1
ATOM 840 N N . LEU A 1 108 ? 31.537 11.710 -9.217 1.00 74.44 108 LEU A N 1
ATOM 841 C CA . LEU A 1 108 ? 31.069 11.293 -7.885 1.00 74.44 108 LEU A CA 1
ATOM 842 C C . LEU A 1 108 ? 30.550 9.849 -7.834 1.00 74.44 108 LEU A C 1
ATOM 844 O O . LEU A 1 108 ?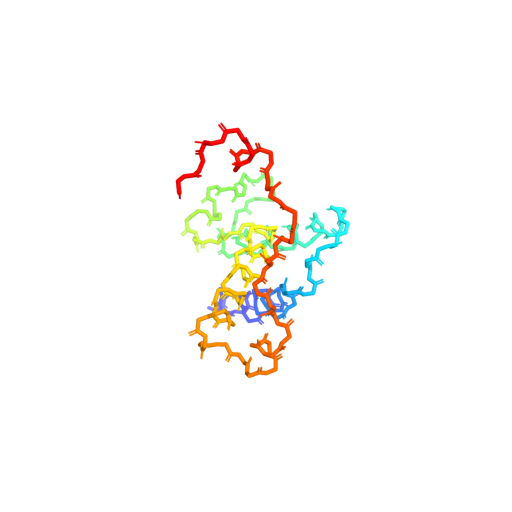 30.196 9.360 -6.765 1.00 74.44 108 LEU A O 1
ATOM 848 N N . LEU A 1 109 ? 30.450 9.189 -8.985 1.00 64.69 109 LEU A N 1
ATOM 849 C CA . LEU A 1 109 ? 30.110 7.776 -9.110 1.00 64.69 109 LEU A CA 1
ATOM 850 C C . LEU A 1 109 ? 31.225 7.144 -9.950 1.00 64.69 109 LEU A C 1
ATOM 852 O O . LEU A 1 109 ? 31.405 7.568 -11.093 1.00 64.69 109 LEU A O 1
ATOM 856 N N . GLN A 1 110 ? 32.003 6.243 -9.335 1.00 56.62 110 GLN A N 1
ATOM 857 C CA . GLN A 1 110 ? 33.056 5.450 -9.986 1.00 56.62 110 GLN A CA 1
ATOM 858 C C . GLN A 1 110 ? 32.458 4.304 -10.798 1.00 56.62 110 GLN A C 1
ATOM 860 O O . GLN A 1 110 ? 31.443 3.732 -10.336 1.00 56.62 110 GLN A O 1
#

Foldseek 3Di:
DLLVVCCVPLVVVLLVCLQVCPPDDPVVLVVNQLSVLVSLCSVVVHDPPDDSVVSCVVVVHDRSVVSSVVVVVVQLVCLCVVNHDPVSVVVRDDDDPPDQDVCVVVVVDD

Organism: NCBI:txid3147026